Protein AF-A0A7V5KI63-F1 (afdb_monomer_lite)

Sequence (145 aa):
MVSDLNTENSKPQLHSFDKSETFFMKSPRRFQRIVFIEPKSTHIHVYSTVHIPRMGSILLGTILQGKGYDVTVIVEDMLRKHVTEEMVWEKIKEADLLCISSITSTAPRCYMWGDRARAAGIPVIIGGTHVTYFPDEAIEHADWV

pLDDT: mean 82.14, std 22.65, range [31.84, 98.81]

Foldseek 3Di:
DDDDDDDDDDDPDDDDDPPPPPVPPDDDDLWQEEEEEEADFPDDDPPLPDDDDDVPLVVVQVVVVVVRGRYHYYYPSPDDPPCDPVNVVVSLLPGLAYEYEDDPRRVVVSLVSLQVCVVSVRAYEYDYDVCVVVVVVCVVSHVYD

Structure (mmCIF, N/CA/C/O backbone):
data_AF-A0A7V5KI63-F1
#
_entry.id   AF-A0A7V5KI63-F1
#
loop_
_atom_site.group_PDB
_atom_site.id
_atom_site.type_symbol
_atom_site.label_atom_id
_atom_site.label_alt_id
_atom_site.label_comp_id
_atom_site.label_asym_id
_atom_site.label_entity_id
_atom_site.label_seq_id
_atom_site.pdbx_PDB_ins_code
_atom_site.Cartn_x
_atom_site.Cartn_y
_atom_site.Cartn_z
_atom_site.occupancy
_atom_site.B_iso_or_equiv
_atom_site.auth_seq_id
_atom_site.auth_comp_id
_atom_site.auth_asym_id
_atom_site.auth_atom_id
_atom_site.pdbx_PDB_model_num
ATOM 1 N N . MET A 1 1 ? -20.962 74.730 26.523 1.00 36.81 1 MET A N 1
ATOM 2 C CA . MET A 1 1 ? -21.016 74.927 27.987 1.00 36.81 1 MET A CA 1
ATOM 3 C C . MET A 1 1 ? -21.631 73.656 28.555 1.00 36.81 1 MET A C 1
ATOM 5 O O . MET A 1 1 ? -22.674 73.283 28.041 1.00 36.81 1 MET A O 1
ATOM 9 N N . VAL A 1 2 ? -20.838 72.800 29.220 1.00 31.84 2 VAL A N 1
ATOM 10 C CA . VAL A 1 2 ? -20.809 72.624 30.700 1.00 31.84 2 VAL A CA 1
ATOM 11 C C . VAL A 1 2 ? -22.217 72.233 31.196 1.00 31.84 2 VAL A C 1
ATOM 13 O O . VAL A 1 2 ? -23.138 72.999 30.957 1.00 31.84 2 VAL A O 1
ATOM 16 N N . SER A 1 3 ? -22.514 71.093 31.823 1.00 31.86 3 SER A N 1
ATOM 17 C CA . SER A 1 3 ? -21.748 70.158 32.664 1.00 31.86 3 SER A CA 1
ATOM 18 C C . SER A 1 3 ? -22.596 68.907 32.947 1.00 31.86 3 SER A C 1
ATOM 20 O O . SER A 1 3 ? -23.806 69.024 33.124 1.00 31.86 3 SER A O 1
ATOM 22 N N . ASP A 1 4 ? -21.927 67.756 33.014 1.00 35.25 4 ASP A N 1
ATOM 23 C CA . ASP A 1 4 ? -21.978 66.705 34.045 1.00 35.25 4 ASP A CA 1
ATOM 24 C C . ASP A 1 4 ? -23.224 66.567 34.944 1.00 35.25 4 ASP A C 1
ATOM 26 O O . ASP A 1 4 ? -23.611 67.505 35.638 1.00 35.25 4 ASP A O 1
ATOM 30 N N . LEU A 1 5 ? -23.727 65.332 35.092 1.00 34.62 5 LEU A N 1
ATOM 31 C CA . LEU A 1 5 ? -23.423 64.498 36.271 1.00 34.62 5 LEU A CA 1
ATOM 32 C C . LEU A 1 5 ? -24.200 63.165 36.285 1.00 34.62 5 LEU A C 1
ATOM 34 O O . LEU A 1 5 ? -25.364 63.086 35.903 1.00 34.62 5 LEU A O 1
ATOM 38 N N . ASN A 1 6 ? -23.524 62.173 36.871 1.00 33.84 6 ASN A N 1
ATOM 39 C CA . ASN A 1 6 ? -24.036 60.968 37.534 1.00 33.84 6 ASN A CA 1
ATOM 40 C C . ASN A 1 6 ? -24.162 59.665 36.731 1.00 33.84 6 ASN A C 1
ATOM 42 O O . ASN A 1 6 ? -25.226 59.179 36.364 1.00 33.84 6 ASN A O 1
ATOM 46 N N . THR A 1 7 ? -22.985 59.052 36.611 1.00 40.56 7 THR A N 1
ATOM 47 C CA . THR A 1 7 ? -22.707 57.625 36.805 1.00 40.56 7 THR A CA 1
ATOM 48 C C . THR A 1 7 ? -23.515 56.969 37.930 1.00 40.56 7 THR A C 1
ATOM 50 O O . THR A 1 7 ? -23.422 57.411 39.071 1.00 40.56 7 THR A O 1
ATOM 53 N N . GLU A 1 8 ? -24.138 55.822 37.649 1.00 34.94 8 GLU A N 1
ATOM 54 C CA . GLU A 1 8 ? -24.206 54.714 38.606 1.00 34.94 8 GLU A CA 1
ATOM 55 C C . GLU A 1 8 ? -24.276 53.350 37.893 1.00 34.94 8 GLU A C 1
ATOM 57 O O . GLU A 1 8 ? -24.988 53.142 36.913 1.00 34.94 8 GLU A O 1
ATOM 62 N N . ASN A 1 9 ? -23.433 52.449 38.393 1.00 37.12 9 ASN A N 1
ATOM 63 C CA . ASN A 1 9 ? -23.163 51.076 37.984 1.00 37.12 9 ASN A CA 1
ATOM 64 C C . ASN A 1 9 ? -24.369 50.242 37.517 1.00 37.12 9 ASN A C 1
ATOM 66 O O . ASN A 1 9 ? -25.258 49.917 38.301 1.00 37.12 9 ASN A O 1
ATOM 70 N N . SER A 1 10 ? -24.254 49.653 36.326 1.00 36.06 10 SER A N 1
ATOM 71 C CA . SER A 1 10 ? -24.789 48.312 36.076 1.00 36.06 10 SER A CA 1
ATOM 72 C C . SER A 1 10 ? -23.783 47.508 35.252 1.00 36.06 10 SER A C 1
ATOM 74 O O . SER A 1 10 ? -23.382 47.885 34.155 1.00 36.06 10 SER A O 1
ATOM 76 N N . LYS A 1 11 ? -23.301 46.419 35.859 1.00 38.62 11 LYS A N 1
ATOM 77 C CA . LYS A 1 11 ? -22.398 45.425 35.265 1.00 38.62 11 LYS A CA 1
ATOM 78 C C . LYS A 1 11 ? -22.904 45.034 33.866 1.00 38.62 11 LYS A C 1
ATOM 80 O O . LYS A 1 11 ? -24.106 44.788 33.745 1.00 38.62 11 LYS A O 1
ATOM 85 N N . PRO A 1 12 ? -22.044 44.907 32.839 1.00 35.34 12 PRO A N 1
ATOM 86 C CA . PRO A 1 12 ? -22.490 44.369 31.564 1.00 35.34 12 PRO A CA 1
ATOM 87 C C . PRO A 1 12 ? -23.031 42.950 31.777 1.00 35.34 12 PRO A C 1
ATOM 89 O O . PRO A 1 12 ? -22.366 42.075 32.335 1.00 35.34 12 PRO A O 1
ATOM 92 N N . GLN A 1 13 ? -24.296 42.788 31.397 1.00 39.31 13 GLN A N 1
ATOM 93 C CA . GLN A 1 13 ? -25.077 41.563 31.455 1.00 39.31 13 GLN A CA 1
ATOM 94 C C . GLN A 1 13 ? -24.376 40.432 30.692 1.00 39.31 13 GLN A C 1
ATOM 96 O O . GLN A 1 13 ? -23.920 40.620 29.565 1.00 39.31 13 GLN A O 1
ATOM 101 N N . LEU A 1 14 ? -24.344 39.239 31.299 1.00 47.59 14 LEU A N 1
ATOM 102 C CA . LEU A 1 14 ? -24.101 37.983 30.592 1.00 47.59 14 LEU A CA 1
ATOM 103 C C . LEU A 1 14 ? -25.140 37.852 29.471 1.00 47.59 14 LEU A C 1
ATOM 105 O O . LEU A 1 14 ? -26.307 37.577 29.747 1.00 47.59 14 LEU A O 1
ATOM 109 N N . HIS A 1 15 ? -24.712 37.994 28.220 1.00 38.44 15 HIS A N 1
ATOM 110 C CA . HIS A 1 15 ? -25.518 37.620 27.067 1.00 38.44 15 HIS A CA 1
ATOM 111 C C . HIS A 1 15 ? -24.997 36.313 26.463 1.00 38.44 15 HIS A C 1
ATOM 113 O O . HIS A 1 15 ? -23.980 36.267 25.782 1.00 38.44 15 HIS A O 1
ATOM 119 N N . SER A 1 16 ? -25.738 35.256 26.808 1.00 36.12 16 SER A N 1
ATOM 120 C CA . SER A 1 16 ? -26.028 34.048 26.026 1.00 36.12 16 SER A CA 1
ATOM 121 C C . SER A 1 16 ? -24.868 33.358 25.303 1.00 36.12 16 SER A C 1
ATOM 123 O O . SER A 1 16 ? -24.560 33.655 24.152 1.00 36.12 16 SER A O 1
ATOM 125 N N . PHE A 1 17 ? -24.353 32.311 25.953 1.00 38.09 17 PHE A N 1
ATOM 126 C CA . PHE A 1 17 ? -23.812 31.134 25.276 1.00 38.09 17 PHE A CA 1
ATOM 127 C C . PHE A 1 17 ? -24.863 30.585 24.305 1.00 38.09 17 PHE A C 1
ATOM 129 O O . PHE A 1 17 ? -25.897 30.066 24.738 1.00 38.09 17 PHE A O 1
ATOM 136 N N . ASP A 1 18 ? -24.593 30.696 23.009 1.00 40.94 18 ASP A N 1
ATOM 137 C CA . ASP A 1 18 ? -25.325 29.967 21.986 1.00 40.94 18 ASP A CA 1
ATOM 138 C C . ASP A 1 18 ? -24.974 28.474 22.104 1.00 40.94 18 ASP A C 1
ATOM 140 O O . ASP A 1 18 ? -23.857 28.044 21.825 1.00 40.94 18 ASP A O 1
ATOM 144 N N . LYS A 1 19 ? -25.933 27.682 22.592 1.00 43.34 19 LYS A N 1
ATOM 145 C CA . LYS A 1 19 ? -25.834 26.222 22.730 1.00 43.34 19 LYS A CA 1
ATOM 146 C C . LYS A 1 19 ? -26.127 25.486 21.410 1.00 43.34 19 LYS A C 1
ATOM 148 O O . LYS A 1 19 ? -26.457 24.303 21.454 1.00 43.34 19 LYS A O 1
ATOM 153 N N . SER A 1 20 ? -26.057 26.156 20.257 1.00 41.00 20 SER A N 1
ATOM 154 C CA . SER A 1 20 ? -26.420 25.562 18.964 1.00 41.00 20 SER A CA 1
ATOM 155 C C . SER A 1 20 ? -25.264 24.951 18.164 1.00 41.00 20 SER A C 1
ATOM 157 O O . SER A 1 20 ? -25.536 24.206 17.221 1.00 41.00 20 SER A O 1
ATOM 159 N N . GLU A 1 21 ? -23.999 25.101 18.579 1.00 41.06 21 GLU A N 1
ATOM 160 C CA . GLU A 1 21 ? -22.916 24.245 18.067 1.00 41.06 21 GLU A CA 1
ATOM 161 C C . GLU A 1 21 ? -22.992 22.867 18.726 1.00 41.06 21 GLU A C 1
ATOM 163 O O . GLU A 1 21 ? -22.215 22.467 19.592 1.00 41.06 21 GLU A O 1
ATOM 168 N N . THR A 1 22 ? -24.009 22.129 18.294 1.00 44.31 22 THR A N 1
ATOM 169 C CA . THR A 1 22 ? -24.114 20.693 18.474 1.00 44.31 22 THR A CA 1
ATOM 170 C C . THR A 1 22 ? -22.848 20.099 17.876 1.00 44.31 22 THR A C 1
ATOM 172 O O . THR A 1 22 ? -22.697 20.035 16.656 1.00 44.31 22 THR A O 1
ATOM 175 N N . PHE A 1 23 ? -21.917 19.716 18.746 1.00 48.28 23 PHE A N 1
ATOM 176 C CA . PHE A 1 23 ? -20.735 18.934 18.426 1.00 48.28 23 PHE A CA 1
ATOM 177 C C . PHE A 1 23 ? -21.220 17.642 17.759 1.00 48.28 23 PHE A C 1
ATOM 179 O O . PHE A 1 23 ? -21.562 16.665 18.424 1.00 48.28 23 PHE A O 1
ATOM 186 N N . PHE A 1 24 ? -21.360 17.671 16.433 1.00 54.44 24 PHE A N 1
ATOM 187 C CA . PHE A 1 24 ? -21.761 16.529 15.626 1.00 54.44 24 PHE A CA 1
ATOM 188 C C . PHE A 1 24 ? -20.620 15.515 15.724 1.00 54.44 24 PHE A C 1
ATOM 190 O O . PHE A 1 24 ? -19.669 15.540 14.941 1.00 54.44 24 PHE A O 1
ATOM 197 N N . MET A 1 25 ? -20.684 14.636 16.726 1.00 51.19 25 MET A N 1
ATOM 198 C CA . MET A 1 25 ? -19.838 13.452 16.795 1.00 51.19 25 MET A CA 1
ATOM 199 C C . MET A 1 25 ? -20.148 12.630 15.546 1.00 51.19 25 MET A C 1
ATOM 201 O O . MET A 1 25 ? -21.161 11.933 15.481 1.00 51.19 25 MET A O 1
ATOM 205 N N . LYS A 1 26 ? -19.301 12.752 14.516 1.00 64.50 26 LYS A N 1
ATOM 206 C CA . LYS A 1 26 ? -19.327 11.838 13.373 1.00 64.50 26 LYS A CA 1
ATOM 207 C C . LYS A 1 26 ? -19.230 10.426 13.940 1.00 64.50 26 LYS A C 1
ATOM 209 O O . LYS A 1 26 ? -18.309 10.135 14.701 1.00 64.50 26 LYS A O 1
ATOM 214 N N . SER A 1 27 ? -20.186 9.569 13.584 1.00 70.50 27 SER A N 1
ATOM 215 C CA . SER A 1 27 ? -20.137 8.149 13.926 1.00 70.50 27 SER A CA 1
ATOM 216 C C . SER A 1 27 ? -18.766 7.576 13.544 1.00 70.50 27 SER A C 1
ATOM 218 O O . SER A 1 27 ? -18.226 7.978 12.504 1.00 70.50 27 SER A O 1
ATOM 220 N N . PRO A 1 28 ? -18.186 6.675 14.359 1.00 73.00 28 PRO A N 1
ATOM 221 C CA . PRO A 1 28 ? -16.863 6.134 14.085 1.00 73.00 28 PRO A CA 1
ATOM 222 C C . PRO A 1 28 ? -16.856 5.493 12.696 1.00 73.00 28 PRO A C 1
ATOM 224 O O . PRO A 1 28 ? -17.696 4.648 12.376 1.00 73.00 28 PRO A O 1
ATOM 227 N N . ARG A 1 29 ? -15.946 5.958 11.835 1.00 84.19 29 ARG A N 1
ATOM 228 C CA . ARG A 1 29 ? -15.796 5.412 10.486 1.00 84.19 29 ARG A CA 1
ATOM 229 C C . ARG A 1 29 ? -15.156 4.031 10.591 1.00 84.19 29 ARG A C 1
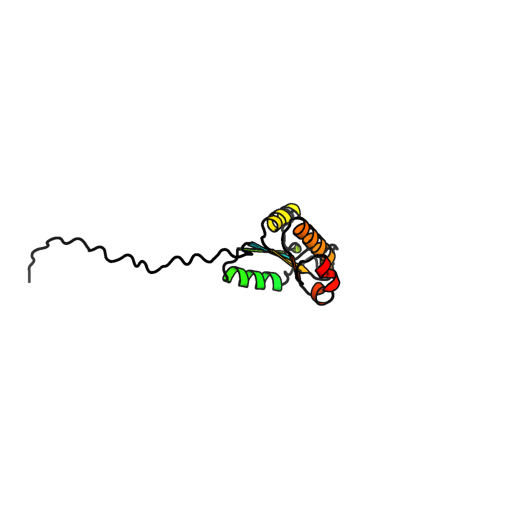ATOM 231 O O . ARG A 1 29 ? -14.214 3.855 11.353 1.00 84.19 29 ARG A O 1
ATOM 238 N N . ARG A 1 30 ? -15.627 3.080 9.776 1.00 86.38 30 ARG A N 1
ATOM 239 C CA . ARG A 1 30 ? -15.023 1.738 9.667 1.00 86.38 30 ARG A CA 1
ATOM 240 C C . ARG A 1 30 ? -13.530 1.799 9.320 1.00 86.38 30 ARG A C 1
ATOM 242 O O . ARG A 1 30 ? -12.761 1.010 9.845 1.00 86.38 30 ARG A O 1
ATOM 249 N N . PHE A 1 31 ? -13.155 2.727 8.443 1.00 94.88 31 PHE A N 1
ATOM 250 C CA . PHE A 1 31 ? -11.770 3.020 8.087 1.00 94.88 31 PHE A CA 1
ATOM 251 C C . PHE A 1 31 ? -11.511 4.487 8.411 1.00 94.88 31 PHE A C 1
ATOM 253 O O . PHE A 1 31 ? -12.172 5.353 7.828 1.00 94.88 31 PHE A O 1
ATOM 260 N N . GLN A 1 32 ? -10.607 4.769 9.348 1.00 96.56 32 GLN A N 1
ATOM 261 C CA . GLN A 1 32 ? -10.228 6.135 9.704 1.00 96.56 32 GLN A CA 1
ATOM 262 C C . GLN A 1 32 ? -8.811 6.461 9.233 1.00 96.56 32 GLN A C 1
ATOM 264 O O . GLN A 1 32 ? -8.614 7.532 8.660 1.00 96.56 32 GLN A O 1
ATOM 269 N N . ARG A 1 33 ? -7.864 5.541 9.436 1.00 97.94 33 ARG A N 1
ATOM 270 C CA . ARG A 1 33 ? -6.469 5.637 8.992 1.00 97.94 33 ARG A CA 1
ATOM 271 C C . ARG A 1 33 ? -6.277 4.876 7.691 1.00 97.94 33 ARG A C 1
ATOM 273 O O . ARG A 1 33 ? -6.415 3.655 7.660 1.00 97.94 33 ARG A O 1
ATOM 280 N N . ILE A 1 34 ? -5.967 5.596 6.620 1.00 98.44 34 ILE A N 1
ATOM 281 C CA . ILE A 1 34 ? -5.793 5.040 5.278 1.00 98.44 34 ILE A CA 1
ATOM 282 C C . ILE A 1 34 ? -4.356 5.288 4.836 1.00 98.44 34 ILE A C 1
ATOM 284 O O . ILE A 1 34 ? -3.900 6.432 4.780 1.00 98.44 34 ILE A O 1
ATOM 288 N N . VAL A 1 35 ? -3.648 4.220 4.486 1.00 98.56 35 VAL A N 1
ATOM 289 C CA . VAL A 1 35 ? -2.299 4.316 3.929 1.00 98.56 35 VAL A CA 1
ATOM 290 C C . VAL A 1 35 ? -2.364 4.029 2.440 1.00 98.56 35 VAL A C 1
ATOM 292 O O . VAL A 1 35 ? -2.812 2.965 2.030 1.00 98.56 35 VAL A O 1
ATOM 295 N N . PHE A 1 36 ? -1.884 4.965 1.629 1.00 98.31 36 PHE A N 1
ATOM 296 C CA . PHE A 1 36 ? -1.541 4.706 0.239 1.00 98.31 36 PHE A CA 1
ATOM 297 C C . PHE A 1 36 ? -0.057 4.383 0.140 1.00 98.31 36 PHE A C 1
ATOM 299 O O . PHE A 1 36 ? 0.766 5.114 0.691 1.00 98.31 36 PHE A O 1
ATOM 306 N N . ILE A 1 37 ? 0.294 3.338 -0.602 1.00 97.19 37 ILE A N 1
ATOM 307 C CA . ILE A 1 37 ? 1.681 3.030 -0.931 1.00 97.19 37 ILE A CA 1
ATOM 308 C C . ILE A 1 37 ? 1.876 2.859 -2.433 1.00 97.19 37 ILE A C 1
ATOM 310 O O . ILE A 1 37 ? 1.139 2.176 -3.143 1.00 97.19 37 ILE A O 1
ATOM 314 N N . GLU A 1 38 ? 2.923 3.507 -2.907 1.00 95.12 38 GLU A N 1
ATOM 315 C CA . GLU A 1 38 ? 3.491 3.360 -4.223 1.00 95.12 38 GLU A CA 1
ATOM 316 C C . GLU A 1 38 ? 4.780 2.559 -4.102 1.00 95.12 38 GLU A C 1
ATOM 318 O O . GLU A 1 38 ? 5.796 3.116 -3.668 1.00 95.12 38 GLU A O 1
ATOM 323 N N . PRO A 1 39 ? 4.765 1.266 -4.479 1.00 93.44 39 PRO A N 1
ATOM 324 C CA . PRO A 1 39 ? 5.940 0.446 -4.300 1.00 93.44 39 PRO A CA 1
ATOM 325 C C . PRO A 1 39 ? 7.069 0.879 -5.231 1.00 93.44 39 PRO A C 1
ATOM 327 O O . PRO A 1 39 ? 6.802 1.349 -6.345 1.00 93.44 39 PRO A O 1
ATOM 330 N N . LYS A 1 40 ? 8.309 0.696 -4.775 1.00 89.75 40 LYS A N 1
ATOM 331 C CA . LYS A 1 40 ? 9.519 0.861 -5.596 1.00 89.75 40 LYS A CA 1
ATOM 332 C C . LYS A 1 40 ? 9.714 -0.316 -6.547 1.00 89.75 40 LYS A C 1
ATOM 334 O O . LYS A 1 40 ? 9.280 -1.435 -6.251 1.00 89.75 40 LYS A O 1
ATOM 339 N N . SER A 1 41 ? 10.394 -0.092 -7.669 1.00 81.44 41 SER A N 1
ATOM 340 C CA . SER A 1 41 ? 10.735 -1.183 -8.589 1.00 81.44 41 SER A CA 1
ATOM 341 C C . SER A 1 41 ? 11.768 -2.130 -7.977 1.00 81.44 41 SER A C 1
ATOM 343 O O . SER A 1 41 ? 12.666 -1.723 -7.239 1.00 81.44 41 SER A O 1
ATOM 345 N N . THR A 1 42 ? 11.665 -3.418 -8.302 1.00 65.75 42 THR A N 1
ATOM 346 C CA . THR A 1 42 ? 12.625 -4.445 -7.853 1.00 65.75 42 THR A CA 1
ATOM 347 C C . THR A 1 42 ? 13.920 -4.460 -8.673 1.00 65.75 42 THR A C 1
ATOM 349 O O . THR A 1 42 ? 14.891 -5.103 -8.277 1.00 65.75 42 THR A O 1
ATOM 352 N N . HIS A 1 43 ? 13.967 -3.726 -9.791 1.00 61.72 43 HIS A N 1
ATOM 353 C CA . HIS A 1 43 ? 15.118 -3.626 -10.690 1.00 61.72 43 HIS A CA 1
ATOM 354 C C . HIS A 1 43 ? 15.543 -2.167 -10.913 1.00 61.72 43 HIS A C 1
ATOM 356 O O . HIS A 1 43 ? 14.713 -1.255 -10.920 1.00 61.72 43 HIS A O 1
ATOM 362 N N . ILE A 1 44 ? 16.852 -1.956 -11.100 1.00 53.50 44 ILE A N 1
ATOM 363 C CA . ILE A 1 44 ? 17.453 -0.652 -11.413 1.00 53.50 44 ILE A CA 1
ATOM 364 C C . ILE A 1 44 ? 17.265 -0.395 -12.914 1.00 53.50 44 ILE A C 1
ATOM 366 O O . ILE A 1 44 ? 17.703 -1.194 -13.742 1.00 53.50 44 ILE A O 1
ATOM 370 N N . HIS A 1 45 ? 16.632 0.719 -13.277 1.00 56.88 45 HIS A N 1
ATOM 371 C CA . HIS A 1 45 ? 16.465 1.145 -14.669 1.00 56.88 45 HIS A CA 1
ATOM 372 C C . HIS A 1 45 ? 17.113 2.519 -14.898 1.00 56.88 45 HIS A C 1
ATOM 374 O O . HIS A 1 45 ? 17.269 3.303 -13.966 1.00 56.88 45 HIS A O 1
ATOM 380 N N . VAL A 1 46 ? 17.463 2.824 -16.155 1.00 46.16 46 VAL A N 1
ATOM 381 C CA . VAL A 1 46 ? 18.208 4.031 -16.592 1.00 46.16 46 VAL A CA 1
ATOM 382 C C . VAL A 1 46 ? 17.498 5.360 -16.245 1.00 46.16 46 VAL A C 1
ATOM 384 O O . VAL A 1 46 ? 18.115 6.419 -16.276 1.00 46.16 46 VAL A O 1
ATOM 387 N N . TYR A 1 47 ? 16.225 5.314 -15.843 1.00 42.00 47 TYR A N 1
ATOM 388 C CA . TYR A 1 47 ? 15.418 6.470 -15.430 1.00 42.00 47 TYR A CA 1
ATOM 389 C C . TYR A 1 47 ? 15.448 6.771 -13.914 1.00 42.00 47 TYR A C 1
ATOM 391 O O . TYR A 1 47 ? 14.674 7.600 -13.443 1.00 42.00 47 TYR A O 1
ATOM 399 N N . SER A 1 48 ? 16.356 6.161 -13.140 1.00 53.03 48 SER A N 1
ATOM 400 C CA . SER A 1 48 ? 16.467 6.327 -11.674 1.00 53.03 48 SER A CA 1
ATOM 401 C C . SER A 1 48 ? 16.859 7.735 -11.188 1.00 53.03 48 SER A C 1
ATOM 403 O O . SER A 1 48 ? 17.040 7.956 -9.992 1.00 53.03 48 SER A O 1
ATOM 405 N N . THR A 1 49 ? 17.063 8.691 -12.093 1.00 53.38 49 THR A N 1
ATOM 406 C CA . THR A 1 49 ? 17.442 10.075 -11.772 1.00 53.38 49 THR A CA 1
ATOM 407 C C . THR A 1 49 ? 16.247 11.000 -11.552 1.00 53.38 49 THR A C 1
ATOM 409 O O . THR A 1 49 ? 16.428 12.061 -10.958 1.00 53.38 49 THR A O 1
ATOM 412 N N . VAL A 1 50 ? 15.036 10.621 -11.982 1.00 60.44 50 VAL A N 1
ATOM 413 C CA . VAL A 1 50 ? 13.822 11.433 -11.798 1.00 60.44 50 VAL A CA 1
ATOM 414 C C . VAL A 1 50 ? 12.681 10.545 -11.307 1.00 60.44 50 VAL A C 1
ATOM 416 O O . VAL A 1 50 ? 12.018 9.868 -12.087 1.00 60.44 50 VAL A O 1
ATOM 419 N N . HIS A 1 51 ? 12.441 10.560 -9.997 1.00 65.88 51 HIS A N 1
ATOM 420 C CA . HIS A 1 51 ? 11.309 9.865 -9.389 1.00 65.88 51 HIS A CA 1
ATOM 421 C C . HIS A 1 51 ? 10.087 10.780 -9.426 1.00 65.88 51 HIS A C 1
ATOM 423 O O . HIS A 1 51 ? 10.017 11.768 -8.692 1.00 65.88 51 HIS A O 1
ATOM 429 N N . ILE A 1 52 ? 9.143 10.467 -10.312 1.00 74.94 52 ILE A N 1
ATOM 430 C CA . ILE A 1 52 ? 7.858 11.158 -10.396 1.00 74.94 52 ILE A CA 1
ATOM 431 C C . ILE A 1 52 ? 6.831 10.283 -9.675 1.00 74.94 52 ILE A C 1
ATOM 433 O O . ILE A 1 52 ? 6.648 9.129 -10.073 1.00 74.94 52 ILE A O 1
ATOM 437 N N . PRO A 1 53 ? 6.168 10.793 -8.627 1.00 82.56 53 PRO A N 1
ATOM 438 C CA . PRO A 1 53 ? 5.132 10.032 -7.951 1.00 82.56 53 PRO A CA 1
ATOM 439 C C . PRO A 1 53 ? 3.942 9.814 -8.889 1.00 82.56 53 PRO A C 1
ATOM 441 O O . PRO A 1 53 ? 3.633 10.649 -9.746 1.00 82.56 53 PRO A O 1
ATOM 444 N N . ARG A 1 54 ? 3.233 8.699 -8.720 1.00 85.19 54 ARG A N 1
ATOM 445 C CA . ARG A 1 54 ? 2.013 8.433 -9.480 1.00 85.19 54 ARG A CA 1
ATOM 446 C C . ARG A 1 54 ? 0.900 9.312 -8.906 1.00 85.19 54 ARG A C 1
ATOM 448 O O . ARG A 1 54 ? 0.533 9.248 -7.741 1.00 85.19 54 ARG A O 1
ATOM 455 N N . MET A 1 55 ? 0.301 10.153 -9.743 1.00 87.50 55 MET A N 1
ATOM 456 C CA . MET A 1 55 ? -0.631 11.180 -9.249 1.00 87.50 55 MET A CA 1
ATOM 457 C C . MET A 1 55 ? -1.914 10.624 -8.608 1.00 87.50 55 MET A C 1
ATOM 459 O O . MET A 1 55 ? -2.551 11.325 -7.824 1.00 87.50 55 MET A O 1
ATOM 463 N N . GLY A 1 56 ? -2.295 9.377 -8.906 1.00 89.94 56 GLY A N 1
ATOM 464 C CA . GLY A 1 56 ? -3.531 8.776 -8.396 1.00 89.94 56 GLY A CA 1
ATOM 465 C C . GLY A 1 56 ? -3.570 8.655 -6.870 1.00 89.94 56 GLY A C 1
ATOM 466 O O . GLY A 1 56 ? -4.566 9.034 -6.258 1.00 89.94 56 GLY A O 1
ATOM 467 N N . SER A 1 57 ? -2.482 8.187 -6.250 1.00 92.69 57 SER A N 1
ATOM 468 C CA . SER A 1 57 ? -2.413 7.986 -4.795 1.00 92.69 57 SER A CA 1
ATOM 469 C C . SER A 1 57 ? -2.489 9.322 -4.040 1.00 92.69 57 SER A C 1
ATOM 471 O O . SER A 1 57 ? -3.252 9.465 -3.087 1.00 92.69 57 SER A O 1
ATOM 473 N N . ILE A 1 58 ? -1.768 10.336 -4.531 1.00 93.50 58 ILE A N 1
ATOM 474 C CA . ILE A 1 58 ? -1.712 11.685 -3.960 1.00 93.50 58 ILE A CA 1
ATOM 475 C C . ILE A 1 58 ? -3.061 12.391 -4.102 1.00 93.50 58 ILE A C 1
ATOM 477 O O . ILE A 1 58 ? -3.541 13.017 -3.154 1.00 93.50 58 ILE A O 1
ATOM 481 N N . LEU A 1 59 ? -3.694 12.288 -5.274 1.00 96.00 59 LEU A N 1
ATOM 482 C CA . LEU A 1 59 ? -4.989 12.913 -5.530 1.00 96.00 59 LEU A CA 1
ATOM 483 C C . LEU A 1 59 ? -6.077 12.309 -4.639 1.00 96.00 59 LEU A C 1
ATOM 485 O O . LEU A 1 59 ? -6.781 13.044 -3.944 1.00 96.00 59 LEU A O 1
ATOM 489 N N . LEU A 1 60 ? -6.196 10.978 -4.628 1.00 96.38 60 LEU A N 1
ATOM 490 C CA . LEU A 1 60 ? -7.161 10.284 -3.776 1.00 96.38 60 LEU A CA 1
ATOM 491 C C . LEU A 1 60 ? -6.885 10.555 -2.298 1.00 96.38 60 LEU A C 1
ATOM 493 O O . LEU A 1 60 ? -7.822 10.821 -1.544 1.00 96.38 60 LEU A O 1
ATOM 497 N N . GLY A 1 61 ? -5.611 10.568 -1.903 1.00 96.31 61 GLY A N 1
ATOM 498 C CA . GLY A 1 61 ? -5.216 10.881 -0.541 1.00 96.31 61 GLY A CA 1
ATOM 499 C C . GLY A 1 61 ? -5.638 12.289 -0.118 1.00 96.31 61 GLY A C 1
ATOM 500 O O . GLY A 1 61 ? -6.226 12.458 0.946 1.00 96.31 61 GLY A O 1
ATOM 501 N N . THR A 1 62 ? -5.456 13.280 -0.992 1.00 97.19 62 THR A N 1
ATOM 502 C CA . THR A 1 62 ? -5.876 14.671 -0.754 1.00 97.19 62 THR A CA 1
ATOM 503 C C . THR A 1 62 ? -7.399 14.789 -0.636 1.00 97.19 62 THR A C 1
ATOM 505 O O . THR A 1 62 ? -7.911 15.448 0.270 1.00 97.19 62 THR A O 1
ATOM 508 N N . ILE A 1 63 ? -8.149 14.119 -1.519 1.00 97.94 63 ILE A N 1
ATOM 509 C CA . ILE A 1 63 ? -9.620 14.090 -1.470 1.00 97.94 63 ILE A CA 1
ATOM 510 C C . ILE A 1 63 ? -10.107 13.471 -0.153 1.00 97.94 63 ILE A C 1
ATOM 512 O O . ILE A 1 63 ? -11.037 13.988 0.471 1.00 97.94 63 ILE A O 1
ATOM 516 N N . LEU A 1 64 ? -9.500 12.365 0.281 1.00 97.31 64 LEU A N 1
ATOM 517 C CA . LEU A 1 64 ? -9.850 11.695 1.533 1.00 97.31 64 LEU A CA 1
ATOM 518 C C . LEU A 1 64 ? -9.474 12.544 2.750 1.00 97.31 64 LEU A C 1
ATOM 520 O O . LEU A 1 64 ? -10.293 12.700 3.657 1.00 97.31 64 LEU A O 1
ATOM 524 N N . GLN A 1 65 ? -8.308 13.184 2.740 1.00 96.62 65 GLN A N 1
ATOM 525 C CA . GLN A 1 65 ? -7.913 14.123 3.786 1.00 96.62 65 GLN A CA 1
ATOM 526 C C . GLN A 1 65 ? -8.936 15.266 3.917 1.00 96.62 65 GLN A C 1
ATOM 528 O O . GLN A 1 65 ? -9.410 15.546 5.017 1.00 96.62 65 GLN A O 1
ATOM 533 N N . GLY A 1 66 ? -9.393 15.842 2.797 1.00 96.88 66 GLY A N 1
ATOM 534 C CA . GLY A 1 66 ? -10.457 16.857 2.779 1.00 96.88 66 GLY A CA 1
ATOM 535 C C . GLY A 1 66 ? -11.812 16.369 3.317 1.00 96.88 66 GLY A C 1
ATOM 536 O O . GLY A 1 66 ? -12.629 17.165 3.776 1.00 96.88 66 GLY A O 1
ATOM 537 N N . LYS A 1 67 ? -12.055 15.052 3.327 1.00 96.06 67 LYS A N 1
ATOM 538 C CA . LYS A 1 67 ? -13.243 14.419 3.934 1.00 96.06 67 LYS A CA 1
ATOM 539 C C . LYS A 1 67 ? -13.055 14.061 5.421 1.00 96.06 67 LYS A C 1
ATOM 541 O O . LYS A 1 67 ? -13.993 13.546 6.053 1.00 96.06 67 LYS A O 1
ATOM 546 N N . GLY A 1 68 ? -11.889 14.362 5.993 1.00 95.81 68 GLY A N 1
ATOM 547 C CA . GLY A 1 68 ? -11.550 14.147 7.401 1.00 95.81 68 GLY A CA 1
ATOM 548 C C . GLY A 1 68 ? -11.068 12.733 7.732 1.00 95.81 68 GLY A C 1
ATOM 549 O O . GLY A 1 68 ? -11.274 12.278 8.857 1.00 95.81 68 GLY A O 1
ATOM 550 N N . TYR A 1 69 ? -10.504 12.017 6.759 1.00 97.50 69 TYR A N 1
ATOM 551 C CA . TYR A 1 69 ? -9.759 10.783 7.019 1.00 97.50 69 TYR A CA 1
ATOM 552 C C . TYR A 1 69 ? -8.322 11.125 7.426 1.00 97.50 69 TYR A C 1
ATOM 554 O O . TYR A 1 69 ? -7.782 12.144 6.991 1.00 97.50 69 TYR A O 1
ATOM 562 N N . ASP A 1 70 ? -7.710 10.270 8.240 1.00 97.50 70 ASP A N 1
ATOM 563 C CA . ASP A 1 70 ? -6.272 10.322 8.496 1.00 97.50 70 ASP A CA 1
ATOM 564 C C . ASP A 1 70 ? -5.569 9.559 7.371 1.00 97.50 70 ASP A C 1
ATOM 566 O O . ASP A 1 70 ? -5.799 8.362 7.190 1.00 97.50 70 ASP A O 1
ATOM 570 N N . VAL A 1 71 ? -4.796 10.266 6.548 1.00 98.00 71 VAL A N 1
ATOM 571 C CA . VAL A 1 71 ? -4.236 9.711 5.315 1.00 98.00 71 VAL A CA 1
ATOM 572 C C . VAL A 1 71 ? -2.729 9.869 5.299 1.00 98.00 71 VAL A C 1
ATOM 574 O O . VAL A 1 71 ? -2.206 10.975 5.416 1.00 98.00 71 VAL A O 1
ATOM 577 N N . THR A 1 72 ? -2.035 8.762 5.055 1.00 97.69 72 THR A N 1
ATOM 578 C CA . THR A 1 72 ? -0.601 8.756 4.758 1.00 97.69 72 THR A CA 1
ATOM 579 C C . THR A 1 72 ? -0.386 8.276 3.329 1.00 97.69 72 THR A C 1
ATOM 581 O O . THR A 1 72 ? -0.949 7.262 2.930 1.00 97.69 72 THR A O 1
ATOM 584 N N . VAL A 1 73 ? 0.441 8.981 2.556 1.00 96.81 73 VAL A N 1
ATOM 585 C CA . VAL A 1 73 ? 0.866 8.547 1.216 1.00 96.81 73 VAL A CA 1
ATOM 586 C C . VAL A 1 73 ? 2.366 8.279 1.246 1.00 96.81 73 VAL A C 1
ATOM 588 O O . VAL A 1 73 ? 3.153 9.162 1.582 1.00 96.81 73 VAL A O 1
ATOM 591 N N . ILE A 1 74 ? 2.759 7.056 0.904 1.00 95.56 74 ILE A N 1
ATOM 592 C CA . ILE A 1 74 ? 4.145 6.591 0.877 1.00 95.56 74 ILE A CA 1
ATOM 593 C C . ILE A 1 74 ? 4.535 6.346 -0.574 1.00 95.56 74 ILE A C 1
ATOM 595 O O . ILE A 1 74 ? 3.974 5.475 -1.229 1.00 95.56 74 ILE A O 1
ATOM 599 N N . VAL A 1 75 ? 5.530 7.078 -1.066 1.00 93.50 75 VAL A N 1
ATOM 600 C CA . VAL A 1 75 ? 6.135 6.829 -2.380 1.00 93.50 75 VAL A CA 1
ATOM 601 C C . VAL A 1 75 ? 7.529 6.283 -2.150 1.00 93.50 75 VAL A C 1
ATOM 603 O O . VAL A 1 75 ? 8.441 7.052 -1.854 1.00 93.50 75 VAL A O 1
ATOM 606 N N . GLU A 1 76 ? 7.688 4.958 -2.224 1.00 91.69 76 GLU A N 1
ATOM 607 C CA . GLU A 1 76 ? 8.915 4.292 -1.765 1.00 91.69 76 GLU A CA 1
ATOM 608 C C . GLU A 1 76 ? 10.169 4.779 -2.495 1.00 91.69 76 GLU A C 1
ATOM 610 O O . GLU A 1 76 ? 11.213 4.958 -1.872 1.00 91.69 76 GLU A O 1
ATOM 615 N N . ASP A 1 77 ? 10.045 5.069 -3.789 1.00 86.81 77 ASP A N 1
ATOM 616 C CA . ASP A 1 77 ? 11.124 5.602 -4.625 1.00 86.81 77 ASP A CA 1
ATOM 617 C C . ASP A 1 77 ? 11.562 7.029 -4.247 1.00 86.81 77 ASP A C 1
ATOM 619 O O . ASP A 1 77 ? 12.659 7.467 -4.590 1.00 86.81 77 ASP A O 1
ATOM 623 N N . MET A 1 78 ? 10.723 7.770 -3.518 1.00 86.88 78 MET A N 1
ATOM 624 C CA . MET A 1 78 ? 11.025 9.127 -3.050 1.00 86.88 78 MET A CA 1
ATOM 625 C C . MET A 1 78 ? 11.461 9.169 -1.582 1.00 86.88 78 MET A C 1
ATOM 627 O O . MET A 1 78 ? 11.734 10.246 -1.041 1.00 86.88 78 MET A O 1
ATOM 631 N N . LEU A 1 79 ? 11.533 8.016 -0.914 1.00 83.81 79 LEU A N 1
ATOM 632 C CA . LEU A 1 79 ? 11.995 7.949 0.463 1.00 83.81 79 LEU A CA 1
ATOM 633 C C . LEU A 1 79 ? 13.502 8.217 0.542 1.00 83.81 79 LEU A C 1
ATOM 635 O O . LEU A 1 79 ? 14.298 7.834 -0.316 1.00 83.81 79 LEU A O 1
ATOM 639 N N . ARG A 1 80 ? 13.919 8.892 1.616 1.00 76.12 80 ARG A N 1
ATOM 640 C CA . ARG A 1 80 ? 15.342 9.133 1.879 1.00 76.12 80 ARG A CA 1
ATOM 641 C C . ARG A 1 80 ? 16.048 7.808 2.170 1.00 76.12 80 ARG A C 1
ATOM 643 O O . ARG A 1 80 ? 15.456 6.908 2.753 1.00 76.12 80 ARG A O 1
ATOM 650 N N . LYS A 1 81 ? 17.354 7.736 1.882 1.00 75.94 81 LYS A N 1
ATOM 651 C CA . LYS A 1 81 ? 18.194 6.529 2.064 1.00 75.94 81 LYS A CA 1
ATOM 652 C C . LYS A 1 81 ? 18.154 5.891 3.466 1.00 75.94 81 LYS A C 1
ATOM 654 O O . LYS A 1 81 ? 18.563 4.747 3.602 1.00 75.94 81 LYS A O 1
ATOM 659 N N . HIS A 1 82 ? 17.716 6.616 4.495 1.00 80.50 82 HIS A N 1
ATOM 660 C CA . HIS A 1 82 ? 17.605 6.111 5.869 1.00 80.50 82 HIS A CA 1
ATOM 661 C C . HIS A 1 82 ? 16.232 5.519 6.214 1.00 80.50 82 HIS A C 1
ATOM 663 O O . HIS A 1 82 ? 16.069 5.009 7.317 1.00 80.50 82 HIS A O 1
ATOM 669 N N . VAL A 1 83 ? 15.243 5.599 5.321 1.00 86.19 83 VAL A N 1
ATOM 670 C CA . VAL A 1 83 ? 13.944 4.965 5.552 1.00 86.19 83 VAL A CA 1
ATOM 671 C C . VAL A 1 83 ? 14.055 3.491 5.185 1.00 86.19 83 VAL A C 1
ATOM 673 O O . VAL A 1 83 ? 14.353 3.146 4.041 1.00 86.19 83 VAL A O 1
ATOM 676 N N . THR A 1 84 ? 13.850 2.622 6.170 1.00 91.44 84 THR A N 1
ATOM 677 C CA . THR A 1 84 ? 13.907 1.170 5.987 1.00 91.44 84 THR A CA 1
ATOM 678 C C . THR A 1 84 ? 12.531 0.606 5.647 1.00 91.44 84 THR A C 1
ATOM 680 O O . THR A 1 84 ? 11.503 1.243 5.874 1.00 91.44 84 THR A O 1
ATOM 683 N N . GLU A 1 85 ? 12.503 -0.621 5.129 1.00 93.25 85 GLU A N 1
ATOM 684 C CA . GLU A 1 85 ? 11.247 -1.345 4.911 1.00 93.25 85 GLU A CA 1
ATOM 685 C C . GLU A 1 85 ? 10.453 -1.527 6.211 1.00 93.25 85 GLU A C 1
ATOM 687 O O . GLU A 1 85 ? 9.234 -1.415 6.199 1.00 93.25 85 GLU A O 1
ATOM 692 N N . GLU A 1 86 ? 11.134 -1.723 7.342 1.00 95.50 86 GLU A N 1
ATOM 693 C CA . GLU A 1 86 ? 10.469 -1.856 8.639 1.00 95.50 86 GLU A CA 1
ATOM 694 C C . GLU A 1 86 ? 9.787 -0.551 9.068 1.00 95.50 86 GLU A C 1
ATOM 696 O O . GLU A 1 86 ? 8.674 -0.571 9.575 1.00 95.50 86 GLU A O 1
ATOM 701 N N . MET A 1 87 ? 10.389 0.607 8.781 1.00 94.94 87 MET A N 1
ATOM 702 C CA . MET A 1 87 ? 9.741 1.899 9.040 1.00 94.94 87 MET A CA 1
ATOM 703 C C . MET A 1 87 ? 8.489 2.103 8.177 1.00 94.94 87 MET A C 1
ATOM 705 O O . MET A 1 87 ? 7.510 2.687 8.641 1.00 94.94 87 MET A O 1
ATOM 709 N N . VAL A 1 88 ? 8.513 1.629 6.926 1.00 96.56 88 VAL A N 1
ATOM 710 C CA . VAL A 1 88 ? 7.331 1.626 6.049 1.00 96.56 88 VAL A CA 1
ATOM 711 C C . VAL A 1 88 ? 6.271 0.677 6.602 1.00 96.56 88 VAL A C 1
ATOM 713 O O . VAL A 1 88 ? 5.098 1.039 6.675 1.00 96.56 88 VAL A O 1
ATOM 716 N N . TRP A 1 89 ? 6.684 -0.510 7.045 1.00 97.81 89 TRP A N 1
ATOM 717 C CA . TRP A 1 89 ? 5.785 -1.490 7.634 1.00 97.81 89 TRP A CA 1
ATOM 718 C C . TRP A 1 89 ? 5.093 -0.973 8.892 1.00 97.81 89 TRP A C 1
ATOM 720 O O . TRP A 1 89 ? 3.881 -1.112 8.995 1.00 97.81 89 TRP A O 1
ATOM 730 N N . GLU A 1 90 ? 5.810 -0.325 9.809 1.00 97.31 90 GLU A N 1
ATOM 731 C CA . GLU A 1 90 ? 5.201 0.225 11.024 1.00 97.31 90 GLU A CA 1
ATOM 732 C C . GLU A 1 90 ? 4.119 1.268 10.702 1.00 97.31 90 GLU A C 1
ATOM 734 O O . GLU A 1 90 ? 3.093 1.320 11.374 1.00 97.31 90 GLU A O 1
ATOM 739 N N . LYS A 1 91 ? 4.272 2.033 9.610 1.00 96.62 91 LYS A N 1
ATOM 740 C CA . LYS A 1 91 ? 3.206 2.921 9.117 1.00 96.62 91 LYS A CA 1
ATOM 741 C C . LYS A 1 91 ? 2.013 2.154 8.549 1.00 96.62 91 LYS A C 1
ATOM 743 O O . LYS A 1 91 ? 0.876 2.523 8.824 1.00 96.62 91 LYS A O 1
ATOM 748 N N . ILE A 1 92 ? 2.254 1.099 7.772 1.00 98.12 92 ILE A N 1
ATOM 749 C CA . ILE A 1 92 ? 1.190 0.255 7.203 1.00 98.12 92 ILE A CA 1
ATOM 750 C C . ILE A 1 92 ? 0.418 -0.470 8.307 1.00 98.12 92 ILE A C 1
ATOM 752 O O . ILE A 1 92 ? -0.804 -0.530 8.258 1.00 98.12 92 ILE A O 1
ATOM 756 N N . LYS A 1 93 ? 1.114 -0.989 9.318 1.00 97.62 93 LYS A N 1
ATOM 757 C CA . LYS A 1 93 ? 0.545 -1.774 10.418 1.00 97.62 93 LYS A CA 1
ATOM 758 C C . LYS A 1 93 ? -0.448 -0.985 11.277 1.00 97.62 93 LYS A C 1
ATOM 760 O O . LYS A 1 93 ? -1.326 -1.567 11.906 1.00 97.62 93 LYS A O 1
ATOM 765 N N . GLU A 1 94 ? -0.311 0.338 11.303 1.00 96.44 94 GLU A N 1
ATOM 766 C CA . GLU A 1 94 ? -1.238 1.257 11.965 1.00 96.44 94 GLU A CA 1
ATOM 767 C C . GLU A 1 94 ? -2.491 1.562 11.123 1.00 96.44 94 GLU A C 1
ATOM 769 O O . GLU A 1 94 ? -3.403 2.218 11.624 1.00 96.44 94 GLU A O 1
ATOM 774 N N . ALA A 1 95 ? -2.550 1.139 9.857 1.00 97.75 95 ALA A N 1
ATOM 775 C CA . ALA A 1 95 ? -3.648 1.458 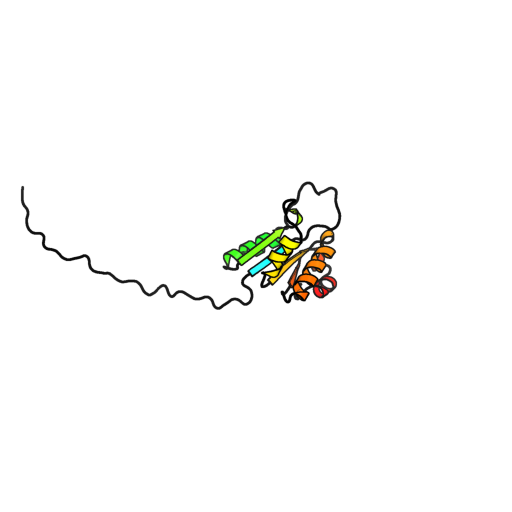8.956 1.00 97.75 95 ALA A CA 1
ATOM 776 C C . ALA A 1 95 ? -4.895 0.616 9.244 1.00 97.75 95 ALA A C 1
ATOM 778 O O . ALA A 1 95 ? -4.818 -0.583 9.504 1.00 97.75 95 ALA A O 1
ATOM 779 N N . ASP A 1 96 ? -6.062 1.236 9.087 1.00 98.38 96 ASP A N 1
ATOM 780 C CA . ASP A 1 96 ? -7.332 0.514 9.042 1.00 98.38 96 ASP A CA 1
ATOM 781 C C . ASP A 1 96 ? -7.626 0.017 7.609 1.00 98.38 96 ASP A C 1
ATOM 783 O O . ASP A 1 96 ? -8.464 -0.861 7.420 1.00 98.38 96 ASP A O 1
ATOM 787 N N . LEU A 1 97 ? -6.957 0.596 6.599 1.00 98.56 97 LEU A N 1
ATOM 788 C CA . LEU A 1 97 ? -7.047 0.237 5.182 1.00 98.56 97 LEU A CA 1
ATOM 789 C C . LEU A 1 97 ? -5.729 0.553 4.457 1.00 98.56 97 LEU A C 1
ATOM 791 O O . LEU A 1 97 ? -5.231 1.681 4.540 1.00 98.56 97 LEU A O 1
ATOM 795 N N . LEU A 1 98 ? -5.209 -0.415 3.699 1.00 98.75 98 LEU A N 1
ATOM 796 C CA . LEU A 1 98 ? -4.058 -0.235 2.814 1.00 98.75 98 LEU A CA 1
ATOM 797 C C . LEU A 1 98 ? -4.509 -0.140 1.351 1.00 98.75 98 LEU A C 1
ATOM 799 O O . LEU A 1 98 ? -5.222 -1.005 0.853 1.00 98.75 98 LEU A O 1
ATOM 803 N N . CYS A 1 99 ? -4.041 0.881 0.643 1.00 98.56 99 CYS A N 1
ATOM 804 C CA . CYS A 1 99 ? -4.270 1.089 -0.781 1.00 98.56 99 CYS A CA 1
ATOM 805 C C . CYS A 1 99 ? -2.929 1.060 -1.527 1.00 98.56 99 CYS A C 1
ATOM 807 O O . CYS A 1 99 ? -2.055 1.881 -1.254 1.00 98.56 99 CYS A O 1
ATOM 809 N N . ILE A 1 100 ? -2.752 0.164 -2.494 1.00 98.31 100 ILE A N 1
ATOM 810 C CA . ILE A 1 100 ? -1.489 0.004 -3.227 1.00 98.31 100 ILE A CA 1
ATOM 811 C C . ILE A 1 100 ? -1.672 0.410 -4.689 1.00 98.31 100 ILE A C 1
ATOM 813 O O . ILE A 1 100 ? -2.609 -0.032 -5.345 1.00 98.31 100 ILE A O 1
ATOM 817 N N . SER A 1 101 ? -0.770 1.242 -5.218 1.00 96.69 101 SER A N 1
ATOM 818 C CA . SER A 1 101 ? -0.761 1.637 -6.635 1.00 96.69 101 SER A CA 1
ATOM 819 C C . SER A 1 101 ? 0.444 1.052 -7.368 1.00 96.69 101 SER A C 1
ATOM 821 O O . SER A 1 101 ? 1.598 1.414 -7.090 1.00 96.69 101 SER A O 1
ATOM 823 N N . SER A 1 102 ? 0.168 0.167 -8.327 1.00 95.06 102 SER A N 1
ATOM 824 C CA . SER A 1 102 ? 1.154 -0.681 -8.989 1.00 95.06 102 SER A CA 1
ATOM 825 C C . SER A 1 102 ? 1.233 -0.475 -10.505 1.00 95.06 102 SER A C 1
ATOM 827 O O . SER A 1 102 ? 0.239 -0.258 -11.204 1.00 95.06 102 SER A O 1
ATOM 829 N N . ILE A 1 103 ? 2.454 -0.584 -11.019 1.00 93.88 103 ILE A N 1
ATOM 830 C CA . ILE A 1 103 ? 2.789 -0.728 -12.437 1.00 93.88 103 ILE A CA 1
ATOM 831 C C . ILE A 1 103 ? 3.573 -2.033 -12.605 1.00 93.88 103 ILE A C 1
ATOM 833 O O . ILE A 1 103 ? 3.987 -2.643 -11.625 1.00 93.88 103 ILE A O 1
ATOM 837 N N . THR A 1 104 ? 3.823 -2.464 -13.840 1.00 93.25 104 THR A N 1
ATOM 838 C CA . THR A 1 104 ? 4.384 -3.801 -14.097 1.00 93.25 104 THR A CA 1
ATOM 839 C C . THR A 1 104 ? 5.692 -4.073 -13.349 1.00 93.25 104 THR A C 1
ATOM 841 O O . THR A 1 104 ? 5.857 -5.140 -12.772 1.00 93.25 104 THR A O 1
ATOM 844 N N . SER A 1 105 ? 6.610 -3.104 -13.285 1.00 91.25 105 SER A N 1
ATOM 845 C CA . SER A 1 105 ? 7.896 -3.268 -12.587 1.00 91.25 105 SER A CA 1
ATOM 846 C C . SER A 1 105 ? 7.794 -3.263 -11.057 1.00 91.25 105 SER A C 1
ATOM 848 O O . SER A 1 105 ? 8.770 -3.588 -10.379 1.00 91.25 105 SER A O 1
ATOM 850 N N . THR A 1 106 ? 6.643 -2.875 -10.504 1.00 93.75 106 THR A N 1
ATOM 851 C CA . THR A 1 106 ? 6.402 -2.783 -9.060 1.00 93.75 106 THR A CA 1
ATOM 852 C C . THR A 1 106 ? 5.410 -3.836 -8.559 1.00 93.75 106 THR A C 1
ATOM 854 O O . THR A 1 106 ? 5.272 -3.991 -7.346 1.00 93.75 106 THR A O 1
ATOM 857 N N . ALA A 1 107 ? 4.792 -4.615 -9.457 1.00 95.81 107 ALA A N 1
ATOM 858 C CA . ALA A 1 107 ? 3.832 -5.670 -9.130 1.00 95.81 107 ALA A CA 1
ATOM 859 C C . ALA A 1 107 ? 4.357 -6.703 -8.112 1.00 95.81 107 ALA A C 1
ATOM 861 O O . ALA A 1 107 ? 3.679 -6.908 -7.107 1.00 95.81 107 ALA A O 1
ATOM 862 N N . PRO A 1 108 ? 5.593 -7.237 -8.216 1.00 96.06 108 PRO A N 1
ATOM 863 C CA . PRO A 1 108 ? 6.092 -8.177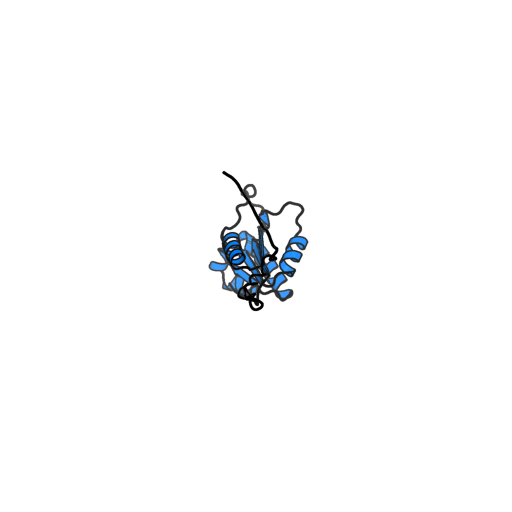 -7.209 1.00 96.06 108 PRO A CA 1
ATOM 864 C C . PRO A 1 108 ? 6.150 -7.575 -5.795 1.00 96.06 108 PRO A C 1
ATOM 866 O O . PRO A 1 108 ? 5.797 -8.225 -4.812 1.00 96.06 108 PRO A O 1
ATOM 869 N N . ARG A 1 109 ? 6.561 -6.303 -5.677 1.00 96.31 109 ARG A N 1
ATOM 870 C CA . ARG A 1 109 ? 6.618 -5.602 -4.384 1.00 96.31 109 ARG A CA 1
ATOM 871 C C . ARG A 1 109 ? 5.230 -5.193 -3.886 1.00 96.31 109 ARG A C 1
ATOM 873 O O . ARG A 1 109 ? 5.002 -5.167 -2.682 1.00 96.31 109 ARG A O 1
ATOM 880 N N . CYS A 1 110 ? 4.310 -4.897 -4.801 1.00 97.00 110 CYS A N 1
ATOM 881 C CA . CYS A 1 110 ? 2.897 -4.681 -4.505 1.00 97.00 110 CYS A CA 1
ATOM 882 C C . CYS A 1 110 ? 2.280 -5.914 -3.835 1.00 97.00 110 CYS A C 1
ATOM 884 O O . CYS A 1 110 ? 1.706 -5.787 -2.757 1.00 97.00 110 CYS A O 1
ATOM 886 N N . TYR A 1 111 ? 2.452 -7.097 -4.429 1.00 98.12 111 TYR A N 1
ATOM 887 C CA . TYR A 1 111 ? 1.907 -8.349 -3.899 1.00 98.12 111 TYR A CA 1
ATOM 888 C C . TYR A 1 111 ? 2.513 -8.719 -2.549 1.00 98.12 111 TYR A C 1
ATOM 890 O O . TYR A 1 111 ? 1.776 -9.008 -1.614 1.00 98.12 111 TYR A O 1
ATOM 898 N N . MET A 1 112 ? 3.830 -8.554 -2.386 1.00 98.12 112 MET A N 1
ATOM 899 C CA . MET A 1 112 ? 4.497 -8.716 -1.089 1.00 98.12 112 MET A CA 1
ATOM 900 C C . MET A 1 112 ? 3.849 -7.858 0.016 1.00 98.12 112 MET A C 1
ATOM 902 O O . MET A 1 112 ? 3.627 -8.345 1.126 1.00 98.12 112 MET A O 1
ATOM 906 N N . TRP A 1 113 ? 3.549 -6.583 -0.263 1.00 98.44 113 TRP A N 1
ATOM 907 C CA . TRP A 1 113 ? 2.867 -5.717 0.703 1.00 98.44 113 TRP A CA 1
ATOM 908 C C . TRP A 1 113 ? 1.414 -6.131 0.941 1.00 98.44 113 TRP A C 1
ATOM 910 O O . TRP A 1 113 ? 0.979 -6.117 2.093 1.00 98.44 113 TRP A O 1
ATOM 920 N N . GLY A 1 114 ? 0.691 -6.514 -0.115 1.00 98.62 114 GLY A N 1
ATOM 921 C CA . GLY A 1 114 ? -0.681 -7.012 -0.024 1.00 98.62 114 GLY A CA 1
ATOM 922 C C . GLY A 1 114 ? -0.782 -8.239 0.880 1.00 98.62 114 GLY A C 1
ATOM 923 O O . GLY A 1 114 ? -1.516 -8.224 1.867 1.00 98.62 114 GLY A O 1
ATOM 924 N N . ASP A 1 115 ? 0.053 -9.247 0.634 1.00 98.75 115 ASP A N 1
ATOM 925 C CA . ASP A 1 115 ? 0.093 -10.479 1.421 1.00 98.75 115 ASP A CA 1
ATOM 926 C C . ASP A 1 115 ? 0.471 -10.213 2.881 1.00 98.75 115 ASP A C 1
ATOM 928 O O . ASP A 1 115 ? -0.188 -10.706 3.800 1.00 98.75 115 ASP A O 1
ATOM 932 N N . ARG A 1 116 ? 1.503 -9.388 3.119 1.00 98.56 116 ARG A N 1
ATOM 933 C CA . ARG A 1 116 ? 1.951 -9.042 4.478 1.00 98.56 116 ARG A CA 1
ATOM 934 C C . ARG A 1 116 ? 0.861 -8.302 5.261 1.00 98.56 116 ARG A C 1
ATOM 936 O O . ARG A 1 116 ? 0.672 -8.581 6.443 1.00 98.56 116 ARG A O 1
ATOM 943 N N . ALA A 1 117 ? 0.140 -7.380 4.622 1.00 98.69 117 ALA A N 1
ATOM 944 C CA . ALA A 1 117 ? -0.949 -6.632 5.248 1.00 98.69 117 ALA A CA 1
ATOM 945 C C . ALA A 1 117 ? -2.165 -7.522 5.546 1.00 98.69 117 ALA A C 1
ATOM 947 O O . ALA A 1 117 ? -2.669 -7.504 6.672 1.00 98.69 117 ALA A O 1
ATOM 948 N N . ARG A 1 118 ? -2.574 -8.375 4.597 1.00 98.56 118 ARG A N 1
ATOM 949 C CA . ARG A 1 118 ? -3.682 -9.325 4.792 1.00 98.56 118 ARG A CA 1
ATOM 950 C C . ARG A 1 118 ? -3.378 -10.343 5.884 1.00 98.56 118 ARG A C 1
ATOM 952 O O . ARG A 1 118 ? -4.233 -10.600 6.729 1.00 98.56 118 ARG A O 1
ATOM 959 N N . ALA A 1 119 ? -2.146 -10.852 5.944 1.00 98.44 119 ALA A N 1
ATOM 960 C CA . ALA A 1 119 ? -1.697 -11.726 7.029 1.00 98.44 119 ALA A CA 1
ATOM 961 C C . ALA A 1 119 ? -1.765 -11.047 8.412 1.00 98.44 119 ALA A C 1
ATOM 963 O O . ALA A 1 119 ? -1.927 -11.726 9.425 1.00 98.44 119 ALA A O 1
ATOM 964 N N . ALA A 1 120 ? -1.679 -9.715 8.463 1.00 98.12 120 ALA A N 1
ATOM 965 C CA . ALA A 1 120 ? -1.852 -8.915 9.675 1.00 98.12 120 ALA A CA 1
ATOM 966 C C . ALA A 1 120 ? -3.311 -8.479 9.934 1.00 98.12 120 ALA A C 1
ATOM 968 O O . ALA A 1 120 ? -3.563 -7.754 10.895 1.00 98.12 120 ALA A O 1
ATOM 969 N N . GLY A 1 121 ? -4.272 -8.912 9.110 1.00 98.06 121 GLY A N 1
ATOM 970 C CA . GLY A 1 121 ? -5.691 -8.567 9.241 1.00 98.06 121 GLY A CA 1
ATOM 971 C C . GLY A 1 121 ? -6.061 -7.172 8.730 1.00 98.06 121 GLY A C 1
ATOM 972 O O . GLY A 1 121 ? -7.148 -6.683 9.038 1.00 98.06 121 GLY A O 1
ATOM 973 N N . ILE A 1 122 ? -5.177 -6.524 7.968 1.00 98.62 122 ILE A N 1
ATOM 974 C CA . ILE A 1 122 ? -5.417 -5.201 7.389 1.00 98.62 122 ILE A CA 1
ATOM 975 C C . ILE A 1 122 ? -6.017 -5.396 5.995 1.00 98.62 122 ILE A C 1
ATOM 977 O O . ILE A 1 122 ? -5.378 -6.044 5.163 1.00 98.62 122 ILE A O 1
ATOM 981 N N . PRO A 1 123 ? -7.211 -4.847 5.715 1.00 98.56 123 PRO A N 1
ATOM 982 C CA . PRO A 1 123 ? -7.808 -4.953 4.396 1.00 98.56 123 PRO A CA 1
ATOM 983 C C . PRO A 1 123 ? -7.001 -4.188 3.343 1.00 98.56 123 PRO A C 1
ATOM 985 O O . PRO A 1 123 ? -6.482 -3.098 3.615 1.00 98.56 123 PRO A O 1
ATOM 988 N N . VAL A 1 124 ? -6.939 -4.738 2.131 1.00 98.81 124 VAL A N 1
ATOM 989 C CA . VAL A 1 124 ? -6.102 -4.240 1.035 1.00 98.81 124 VAL A CA 1
ATOM 990 C C . VAL A 1 124 ? -6.922 -3.958 -0.222 1.00 98.81 124 VAL A C 1
ATOM 992 O O . VAL A 1 124 ? -7.675 -4.803 -0.701 1.00 98.81 124 VAL A O 1
ATOM 995 N N . ILE A 1 125 ? -6.713 -2.774 -0.797 1.00 98.62 125 ILE A N 1
ATOM 996 C CA . ILE A 1 125 ? -7.138 -2.412 -2.152 1.00 98.62 125 ILE A CA 1
ATOM 997 C C . ILE A 1 125 ? -5.887 -2.287 -3.017 1.00 98.62 125 ILE A C 1
ATOM 999 O O . ILE A 1 125 ? -4.958 -1.564 -2.650 1.00 98.62 125 ILE A O 1
ATOM 1003 N N . ILE A 1 126 ? -5.862 -2.937 -4.175 1.00 98.38 126 ILE A N 1
ATOM 1004 C CA . ILE A 1 126 ? -4.763 -2.807 -5.134 1.00 98.38 126 ILE A CA 1
ATOM 1005 C C . ILE A 1 126 ? -5.296 -2.189 -6.427 1.00 98.38 126 ILE A C 1
ATOM 1007 O O . ILE A 1 126 ? -6.314 -2.609 -6.943 1.00 98.38 126 ILE A O 1
ATOM 1011 N N . GLY A 1 127 ? -4.597 -1.201 -6.978 1.00 97.44 127 GLY A N 1
ATOM 1012 C CA . GLY A 1 127 ? -4.940 -0.593 -8.261 1.00 97.44 127 GLY A CA 1
ATOM 1013 C C . GLY A 1 127 ? -3.711 -0.146 -9.045 1.00 97.44 127 GLY A C 1
ATOM 1014 O O . GLY A 1 127 ? -2.570 -0.451 -8.697 1.00 97.44 127 GLY A O 1
ATOM 1015 N N . GLY A 1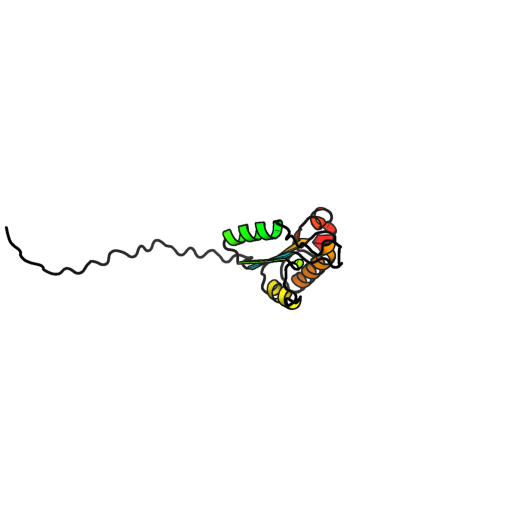 128 ? -3.938 0.620 -10.110 1.00 95.12 128 GLY A N 1
ATO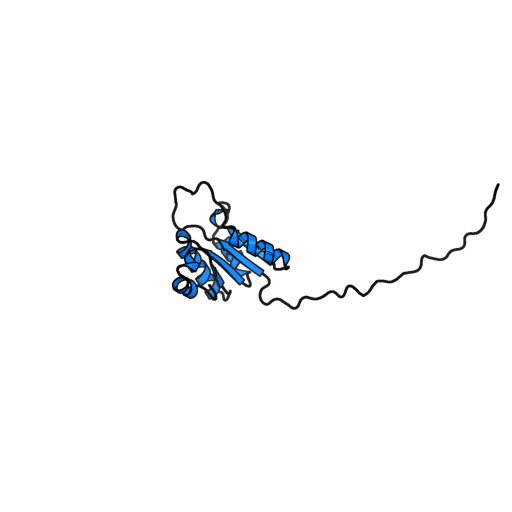M 1016 C CA . GLY A 1 128 ? -2.891 1.102 -11.015 1.00 95.12 128 GLY A CA 1
ATOM 1017 C C . GLY A 1 128 ? -2.829 0.313 -12.323 1.00 95.12 128 GLY A C 1
ATOM 1018 O O . GLY A 1 128 ? -3.554 -0.659 -12.517 1.00 95.12 128 GLY A O 1
ATOM 1019 N N . THR A 1 129 ? -1.978 0.758 -13.251 1.00 95.25 129 THR A N 1
ATOM 1020 C CA . THR A 1 129 ? -2.009 0.304 -14.649 1.00 95.25 129 THR A CA 1
ATOM 1021 C C . THR A 1 129 ? -1.864 -1.205 -14.787 1.00 95.25 129 THR A C 1
ATOM 1023 O O . THR A 1 129 ? -2.599 -1.802 -15.557 1.00 95.25 129 THR A O 1
ATOM 1026 N N . HIS A 1 130 ? -0.950 -1.837 -14.047 1.00 95.94 130 HIS A N 1
ATOM 1027 C CA . HIS A 1 130 ? -0.769 -3.289 -14.150 1.00 95.94 130 HIS A CA 1
ATOM 1028 C C . HIS A 1 130 ? -2.031 -4.040 -13.714 1.00 95.94 130 HIS A C 1
ATOM 1030 O O . HIS A 1 130 ? -2.514 -4.914 -14.420 1.00 95.94 130 HIS A O 1
ATOM 1036 N N . VAL A 1 131 ? -2.616 -3.611 -12.601 1.00 97.25 131 VAL A N 1
ATOM 1037 C CA . VAL A 1 131 ? -3.771 -4.252 -11.963 1.00 97.25 131 VAL A CA 1
ATOM 1038 C C . VAL A 1 131 ? -5.032 -4.086 -12.805 1.00 97.25 131 VAL A C 1
ATOM 1040 O O . VAL A 1 131 ? -5.831 -5.005 -12.899 1.00 97.25 131 VAL A O 1
ATOM 1043 N N . THR A 1 132 ? -5.176 -2.959 -13.508 1.00 96.62 132 THR A N 1
ATOM 1044 C CA . THR A 1 132 ? -6.255 -2.770 -14.488 1.00 96.62 132 THR A CA 1
ATOM 1045 C C . THR A 1 132 ? -6.204 -3.790 -15.631 1.00 96.62 132 THR A C 1
ATOM 1047 O O . THR A 1 132 ? -7.255 -4.199 -16.114 1.00 96.62 132 THR A O 1
ATOM 1050 N N . TYR A 1 133 ? -5.011 -4.196 -16.080 1.00 97.62 133 TYR A N 1
ATOM 1051 C CA . TYR A 1 133 ? -4.862 -5.200 -17.144 1.00 97.62 133 TYR A CA 1
ATOM 1052 C C . TYR A 1 133 ? -4.844 -6.641 -16.617 1.00 97.62 133 TYR A C 1
ATOM 1054 O O . TYR A 1 133 ? -5.224 -7.548 -17.353 1.00 97.62 133 TYR A O 1
ATOM 1062 N N . PHE A 1 134 ? -4.428 -6.845 -15.364 1.00 97.75 134 PHE A N 1
ATOM 1063 C CA . PHE A 1 134 ? -4.287 -8.156 -14.723 1.00 97.75 134 PHE A CA 1
ATOM 1064 C C . PHE A 1 134 ? -5.011 -8.205 -13.358 1.00 97.75 134 PHE A C 1
ATOM 1066 O O . P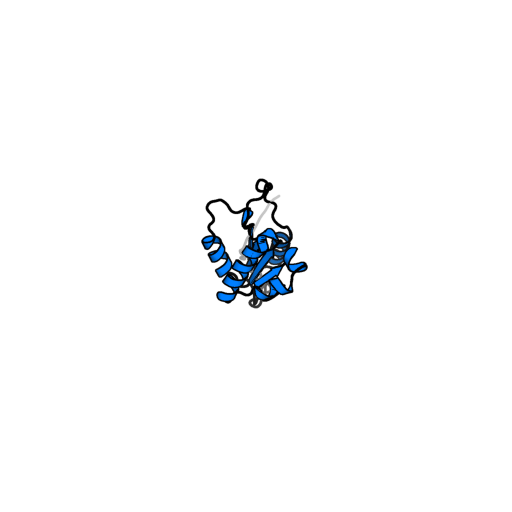HE A 1 134 ? -4.370 -8.404 -12.322 1.00 97.75 134 PHE A O 1
ATOM 1073 N N . PRO A 1 135 ? -6.345 -8.005 -13.318 1.00 97.88 135 PRO A N 1
ATOM 1074 C CA . PRO A 1 135 ? -7.095 -7.972 -12.061 1.00 97.88 135 PRO A CA 1
ATOM 1075 C C . PRO A 1 135 ? -7.155 -9.344 -11.380 1.00 97.88 135 PRO A C 1
ATOM 1077 O O . PRO A 1 135 ? -7.059 -9.411 -10.158 1.00 97.88 135 PRO A O 1
ATOM 1080 N N . ASP A 1 136 ? -7.247 -10.426 -12.162 1.00 98.25 136 ASP A N 1
ATOM 1081 C CA . ASP A 1 136 ? -7.309 -11.803 -11.651 1.00 98.25 136 ASP A CA 1
ATOM 1082 C C . ASP A 1 136 ? -6.009 -12.216 -10.943 1.00 98.25 136 ASP A C 1
ATOM 1084 O O . ASP A 1 136 ? -6.037 -12.981 -9.989 1.00 98.25 136 ASP A O 1
ATOM 1088 N N . GLU A 1 137 ? -4.863 -11.683 -11.373 1.00 97.62 137 GLU A N 1
ATOM 1089 C CA . GLU A 1 137 ? -3.587 -11.872 -10.674 1.00 97.62 137 GLU A CA 1
ATOM 1090 C C . GLU A 1 137 ? -3.555 -11.058 -9.375 1.00 97.62 137 GLU A C 1
ATOM 1092 O O . GLU A 1 137 ? -3.146 -11.543 -8.325 1.00 97.62 137 GLU A O 1
ATOM 1097 N N . ALA A 1 138 ? -4.005 -9.803 -9.428 1.00 98.12 138 ALA A N 1
ATOM 1098 C CA . ALA A 1 138 ? -3.920 -8.899 -8.290 1.00 98.12 138 ALA A CA 1
ATOM 1099 C C . ALA A 1 138 ? -4.888 -9.241 -7.147 1.00 98.12 138 ALA A C 1
ATOM 1101 O O . ALA A 1 138 ? -4.545 -9.013 -5.985 1.00 98.12 138 ALA A O 1
ATOM 1102 N N . ILE A 1 139 ? -6.075 -9.777 -7.452 1.00 98.56 139 ILE A N 1
ATOM 1103 C CA . ILE A 1 139 ? -7.091 -10.090 -6.438 1.00 98.56 139 ILE A CA 1
ATOM 1104 C C . ILE A 1 139 ? -6.648 -11.214 -5.493 1.00 98.56 139 ILE A C 1
ATOM 1106 O O . ILE A 1 139 ? -7.045 -11.220 -4.332 1.00 98.56 139 ILE A O 1
ATOM 1110 N N . GLU A 1 140 ? -5.743 -12.097 -5.923 1.00 98.44 140 GLU A N 1
ATOM 1111 C CA . GLU A 1 140 ? -5.137 -13.116 -5.052 1.00 98.44 140 GLU A CA 1
ATOM 1112 C C . GLU A 1 140 ? -4.372 -12.490 -3.868 1.00 98.44 140 GLU A C 1
ATOM 1114 O O . GLU A 1 140 ? -4.254 -13.099 -2.802 1.00 98.44 140 GLU A O 1
ATOM 1119 N N . HIS A 1 141 ? -3.938 -11.233 -4.014 1.00 98.44 141 HIS A N 1
ATOM 1120 C CA . HIS A 1 141 ? -3.144 -10.471 -3.046 1.00 98.44 141 HIS A CA 1
ATOM 1121 C C . HIS A 1 141 ? -3.920 -9.317 -2.385 1.00 98.44 141 HIS A C 1
ATOM 1123 O O . HIS A 1 141 ? -3.344 -8.540 -1.617 1.00 98.44 141 HIS A O 1
ATOM 1129 N N . ALA A 1 142 ? -5.219 -9.185 -2.666 1.00 98.56 142 ALA A N 1
ATOM 1130 C CA . ALA A 1 142 ? -6.049 -8.066 -2.227 1.00 98.56 142 ALA A CA 1
ATOM 1131 C C . ALA A 1 142 ? -7.425 -8.523 -1.728 1.00 98.56 142 ALA A C 1
ATOM 1133 O O . ALA A 1 142 ? -7.837 -9.662 -1.921 1.00 98.56 142 ALA A O 1
ATOM 1134 N N . ASP A 1 143 ? -8.157 -7.608 -1.099 1.00 98.56 143 ASP A N 1
ATOM 1135 C CA . ASP A 1 143 ? -9.586 -7.780 -0.826 1.00 98.56 143 ASP A CA 1
ATOM 1136 C C . ASP A 1 143 ? -10.442 -7.102 -1.913 1.00 98.56 143 ASP A C 1
ATOM 1138 O O . ASP A 1 143 ? -11.576 -7.516 -2.155 1.00 98.56 143 ASP A O 1
ATOM 1142 N N . TRP A 1 144 ? -9.885 -6.091 -2.599 1.00 98.50 144 TRP A N 1
ATOM 1143 C CA . TRP A 1 144 ? -10.482 -5.427 -3.765 1.00 98.50 144 TRP A CA 1
ATOM 1144 C C . TRP A 1 144 ? -9.425 -5.001 -4.795 1.00 98.50 144 TRP A C 1
ATOM 1146 O O . TRP A 1 144 ? -8.301 -4.641 -4.426 1.00 98.50 144 TRP A O 1
ATOM 1156 N N . VAL A 1 145 ? -9.830 -4.976 -6.070 1.00 96.56 145 VAL A N 1
ATOM 1157 C CA . VAL A 1 145 ? -9.064 -4.462 -7.222 1.00 96.56 145 VAL A CA 1
ATOM 1158 C C . VAL A 1 145 ? -9.860 -3.445 -8.034 1.00 96.56 145 VAL A C 1
ATOM 1160 O O . VAL A 1 145 ? -11.110 -3.535 -8.009 1.00 96.56 145 VAL A O 1
#

Radius of gyration: 26.08 Å; chains: 1; bounding box: 45×88×56 Å

Secondary structure (DSSP, 8-state):
----------PPP-----TT-----PPPPS--EEEEEEPPPSS--TTTT--PPPHHHHHHHHHHHHTT-EEEEEEGGGS-TT--HHHHHHHHHT-SEEEEE--GGGHHHHHHHHHHHHHTT--EEEESHHHHH-HHHHHTT-SB-